Protein AF-A0A183DB73-F1 (afdb_monomer_lite)

pLDDT: mean 74.6, std 17.07, range [37.22, 94.94]

Structure (mmCIF, N/CA/C/O backbone):
data_AF-A0A183DB73-F1
#
_entry.id   AF-A0A183DB73-F1
#
loop_
_atom_site.group_PDB
_atom_site.id
_atom_site.type_symbol
_atom_site.label_atom_id
_atom_site.label_alt_id
_atom_site.label_comp_id
_atom_site.label_asym_id
_atom_site.label_entity_id
_atom_site.label_seq_id
_atom_site.pdbx_PDB_ins_code
_atom_site.Cartn_x
_atom_site.Cartn_y
_atom_site.Cartn_z
_atom_site.occupancy
_atom_site.B_iso_or_equiv
_atom_site.auth_seq_id
_atom_site.auth_comp_id
_atom_site.auth_asym_id
_atom_site.auth_atom_id
_atom_site.pdbx_PDB_model_num
ATOM 1 N N . MET A 1 1 ? 32.540 -29.671 -28.148 1.00 56.16 1 MET A N 1
ATOM 2 C CA . MET A 1 1 ? 32.192 -28.493 -27.312 1.00 56.16 1 MET A CA 1
ATOM 3 C C . MET A 1 1 ? 32.525 -27.140 -27.950 1.00 56.16 1 MET A C 1
ATOM 5 O O . MET A 1 1 ? 31.776 -26.201 -27.721 1.00 56.16 1 MET A O 1
ATOM 9 N N . ALA A 1 2 ? 33.606 -26.999 -28.732 1.00 76.62 2 ALA A N 1
ATOM 10 C CA . ALA A 1 2 ? 33.979 -25.716 -29.355 1.00 76.62 2 ALA A CA 1
ATOM 11 C C . ALA A 1 2 ? 33.079 -25.304 -30.540 1.00 76.62 2 ALA A C 1
ATOM 13 O O . ALA A 1 2 ? 32.820 -24.124 -30.748 1.00 76.62 2 ALA A O 1
ATOM 14 N N . GLU A 1 3 ? 32.562 -26.275 -31.291 1.00 83.31 3 GLU A N 1
ATOM 15 C CA . GLU A 1 3 ? 31.745 -26.038 -32.488 1.00 83.31 3 GLU A CA 1
ATOM 16 C C . GLU A 1 3 ? 30.348 -25.478 -32.166 1.00 83.31 3 GLU A C 1
ATOM 18 O O . GLU A 1 3 ? 29.864 -24.567 -32.831 1.00 83.31 3 GLU A O 1
ATOM 23 N N . PHE A 1 4 ? 29.735 -25.947 -31.074 1.00 83.19 4 PHE A N 1
ATOM 24 C CA . PHE A 1 4 ? 28.443 -25.439 -30.602 1.00 83.19 4 PHE A CA 1
ATOM 25 C C . PHE A 1 4 ? 28.524 -23.971 -30.161 1.00 83.19 4 PHE A C 1
ATOM 27 O O . PHE A 1 4 ? 27.599 -23.204 -30.410 1.00 83.19 4 PHE A O 1
ATOM 34 N N . ARG A 1 5 ? 29.656 -23.568 -29.565 1.00 82.75 5 ARG A N 1
ATOM 35 C CA . ARG A 1 5 ? 29.914 -22.172 -29.180 1.00 82.75 5 ARG A CA 1
ATOM 36 C C . ARG A 1 5 ? 30.015 -21.267 -30.406 1.00 82.75 5 ARG A C 1
ATOM 38 O O . ARG A 1 5 ? 29.311 -20.271 -30.467 1.00 82.75 5 ARG A O 1
ATOM 45 N N . LYS A 1 6 ? 30.767 -21.687 -31.431 1.00 90.00 6 LYS A N 1
ATOM 46 C CA . LYS A 1 6 ? 30.869 -20.941 -32.697 1.00 90.00 6 LYS A CA 1
ATOM 47 C C . LYS A 1 6 ? 29.508 -20.739 -33.366 1.00 90.00 6 LYS A C 1
ATOM 49 O O . LYS A 1 6 ? 29.183 -19.632 -33.776 1.00 90.00 6 LYS A O 1
ATOM 54 N N . LYS A 1 7 ? 28.679 -21.786 -33.399 1.00 86.00 7 LYS A N 1
ATOM 55 C CA . LYS A 1 7 ? 27.334 -21.719 -33.989 1.00 86.00 7 LYS A CA 1
ATOM 56 C C . LYS A 1 7 ? 26.375 -20.809 -33.203 1.00 86.00 7 LYS A C 1
ATOM 58 O O . LYS A 1 7 ? 25.460 -20.233 -33.788 1.00 86.00 7 LYS A O 1
ATOM 63 N N . LEU A 1 8 ? 26.567 -20.687 -31.887 1.00 87.31 8 LEU A N 1
ATOM 64 C CA . LEU A 1 8 ? 25.846 -19.744 -31.024 1.00 87.31 8 LEU A CA 1
ATOM 65 C C . LEU A 1 8 ? 26.263 -18.297 -31.307 1.00 87.31 8 LEU A C 1
ATOM 67 O O . LEU A 1 8 ? 25.396 -17.448 -31.509 1.00 87.31 8 LEU A O 1
ATOM 71 N N . ASP A 1 9 ? 27.569 -18.045 -31.393 1.00 87.19 9 ASP A N 1
ATOM 72 C CA . ASP A 1 9 ? 28.119 -16.711 -31.655 1.00 87.19 9 ASP A CA 1
ATOM 73 C C . ASP A 1 9 ? 27.721 -16.193 -33.049 1.00 87.19 9 ASP A C 1
ATOM 75 O O . ASP A 1 9 ? 27.382 -15.019 -33.215 1.00 87.19 9 ASP A O 1
ATOM 79 N N . GLU A 1 10 ? 27.687 -17.072 -34.056 1.00 87.00 10 GLU A N 1
ATOM 80 C CA . GLU A 1 10 ? 27.221 -16.744 -35.410 1.00 87.00 10 GLU A CA 1
ATOM 81 C C . GLU A 1 10 ? 25.739 -16.353 -35.435 1.00 87.00 10 GLU A C 1
ATOM 83 O O . GLU A 1 10 ? 25.381 -15.322 -36.005 1.00 87.00 10 GLU A O 1
ATOM 88 N N . ARG A 1 11 ? 24.871 -17.123 -34.764 1.00 83.12 11 ARG A N 1
ATOM 89 C CA . ARG A 1 11 ? 23.431 -16.817 -34.691 1.00 83.12 11 ARG A CA 1
ATOM 90 C C . ARG A 1 11 ? 23.141 -15.538 -33.915 1.00 83.12 11 ARG A C 1
ATOM 92 O O . ARG A 1 11 ? 22.211 -14.814 -34.262 1.00 83.12 11 ARG A O 1
ATOM 99 N N . MET A 1 12 ? 23.931 -15.250 -32.883 1.00 81.06 12 MET A N 1
ATOM 100 C CA . MET A 1 12 ? 23.788 -14.019 -32.112 1.00 81.06 12 MET A CA 1
ATOM 101 C C . MET A 1 12 ? 24.166 -12.791 -32.953 1.00 81.06 12 MET A C 1
ATOM 103 O O . MET A 1 12 ? 23.446 -11.793 -32.949 1.00 81.06 12 MET A O 1
ATOM 107 N N . ASN A 1 13 ? 25.248 -12.885 -33.730 1.00 81.88 13 ASN A N 1
ATOM 108 C CA . ASN A 1 13 ? 25.683 -11.811 -34.623 1.00 81.88 13 ASN A CA 1
ATOM 109 C C . ASN A 1 13 ? 24.719 -11.572 -35.797 1.00 81.88 13 ASN A C 1
ATOM 111 O O . ASN A 1 13 ? 24.538 -10.427 -36.208 1.00 81.88 13 ASN A O 1
ATOM 115 N N . ASP A 1 14 ? 24.076 -12.614 -36.321 1.00 80.06 14 ASP A N 1
ATOM 116 C CA . ASP A 1 14 ? 23.076 -12.488 -37.391 1.00 80.06 14 ASP A CA 1
ATOM 117 C C . ASP A 1 14 ? 21.769 -11.826 -36.898 1.00 80.06 14 ASP A C 1
ATOM 119 O O . ASP A 1 14 ? 21.203 -10.938 -37.546 1.00 80.06 14 ASP A O 1
ATOM 123 N N . ALA A 1 15 ? 21.343 -12.153 -35.672 1.00 70.81 15 ALA A N 1
ATOM 124 C CA . ALA A 1 15 ? 20.208 -11.501 -35.015 1.00 70.81 15 ALA A CA 1
ATOM 125 C C . ALA A 1 15 ? 20.464 -10.005 -34.735 1.00 70.81 15 ALA A C 1
ATOM 127 O O . ALA A 1 15 ? 19.571 -9.177 -34.922 1.00 70.81 15 ALA A O 1
ATOM 128 N N . LEU A 1 16 ? 21.694 -9.644 -34.347 1.00 70.06 16 LEU A N 1
ATOM 129 C CA . LEU A 1 16 ? 22.127 -8.250 -34.158 1.00 70.06 16 LEU A CA 1
ATOM 130 C C . LEU A 1 16 ? 22.163 -7.454 -35.472 1.00 70.06 16 LEU A C 1
ATOM 132 O O . LEU A 1 16 ? 21.843 -6.269 -35.492 1.00 70.06 16 LEU A O 1
ATOM 136 N N . ARG A 1 17 ? 22.520 -8.091 -36.590 1.00 65.88 17 ARG A N 1
ATOM 137 C CA . ARG A 1 17 ? 22.474 -7.452 -37.917 1.00 65.88 17 ARG A CA 1
ATOM 138 C C . ARG A 1 17 ? 21.042 -7.211 -38.385 1.00 65.88 17 ARG A C 1
ATOM 140 O O . ARG A 1 17 ? 20.742 -6.166 -38.959 1.00 65.88 17 ARG A O 1
ATOM 147 N N . THR A 1 18 ? 20.148 -8.148 -38.089 1.00 62.44 18 THR A N 1
ATOM 148 C CA . THR A 1 18 ? 18.720 -8.024 -38.408 1.00 62.44 18 THR A CA 1
ATOM 149 C C . THR A 1 18 ? 18.047 -6.921 -37.580 1.00 62.44 18 THR A C 1
ATOM 151 O O . THR A 1 18 ? 17.175 -6.222 -38.093 1.00 62.44 18 THR A O 1
ATOM 154 N N . SER A 1 19 ? 18.488 -6.685 -36.336 1.00 57.28 19 SER A N 1
ATOM 155 C CA . SER A 1 19 ? 17.975 -5.581 -35.510 1.00 57.28 19 SER A CA 1
ATOM 156 C C . SER A 1 19 ? 18.462 -4.196 -35.955 1.00 57.28 19 SER A C 1
ATOM 158 O O . SER A 1 19 ? 17.765 -3.216 -35.710 1.00 57.28 19 SER A O 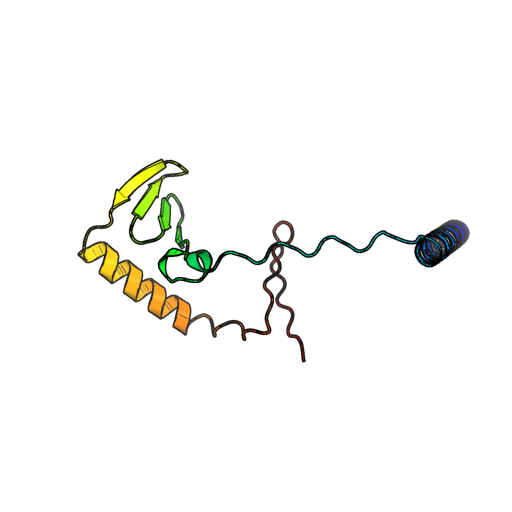1
ATOM 160 N N . GLN A 1 20 ? 19.605 -4.102 -36.648 1.00 60.41 20 GLN A N 1
ATOM 161 C CA . GLN A 1 20 ? 20.121 -2.839 -37.200 1.00 60.41 20 GLN A CA 1
ATOM 162 C C . GLN A 1 20 ? 19.426 -2.406 -38.501 1.00 60.41 20 GLN A C 1
ATOM 164 O O . GLN A 1 20 ? 19.346 -1.210 -38.767 1.00 60.41 20 GLN A O 1
ATOM 169 N N . ASN A 1 21 ? 18.886 -3.349 -39.283 1.00 63.78 21 ASN A N 1
ATOM 170 C CA . ASN A 1 21 ? 18.153 -3.062 -40.526 1.00 63.78 21 ASN A CA 1
ATOM 171 C C . ASN A 1 21 ? 16.622 -3.079 -40.362 1.00 63.78 21 ASN A C 1
ATOM 173 O O . ASN A 1 21 ? 15.893 -2.760 -41.301 1.00 63.78 21 ASN A O 1
ATOM 177 N N . GLY A 1 22 ? 16.116 -3.450 -39.185 1.00 63.19 22 GLY A N 1
ATOM 178 C CA . GLY A 1 22 ? 14.699 -3.378 -38.861 1.00 63.19 22 GLY A CA 1
ATOM 179 C C . GLY A 1 22 ? 14.324 -1.971 -38.413 1.00 63.19 22 GLY A C 1
ATOM 180 O O . GLY A 1 22 ? 14.664 -1.560 -37.307 1.00 63.19 22 GLY A O 1
ATOM 181 N N . THR A 1 23 ? 13.582 -1.235 -39.240 1.00 63.41 23 THR A N 1
ATOM 182 C CA . THR A 1 23 ? 12.912 0.002 -38.822 1.00 63.41 23 THR A CA 1
ATOM 183 C C . THR A 1 23 ? 11.775 -0.376 -37.872 1.00 63.41 23 THR A C 1
ATOM 185 O O . THR A 1 23 ? 10.616 -0.480 -38.269 1.00 63.41 23 THR A O 1
ATOM 188 N N . LEU A 1 24 ? 12.103 -0.673 -36.612 1.00 64.44 24 LEU A N 1
ATOM 189 C CA . LEU A 1 24 ? 11.088 -0.820 -35.577 1.00 64.44 24 LEU A CA 1
ATOM 190 C C . LEU A 1 24 ? 10.310 0.504 -35.539 1.00 64.44 24 LEU A C 1
ATOM 192 O O . LEU A 1 24 ? 10.940 1.558 -35.395 1.00 64.44 24 LEU A O 1
ATOM 196 N N . PRO A 1 25 ? 8.977 0.488 -35.725 1.00 71.25 25 PRO A N 1
ATOM 197 C CA . PRO A 1 25 ? 8.198 1.711 -35.658 1.00 71.25 25 PRO A CA 1
ATOM 198 C C . PRO A 1 25 ? 8.438 2.370 -34.295 1.00 71.25 25 PRO A C 1
ATOM 200 O O . PRO A 1 25 ? 8.619 1.657 -33.298 1.00 71.25 25 PRO A O 1
ATOM 203 N N . PRO A 1 26 ? 8.474 3.713 -34.231 1.00 70.81 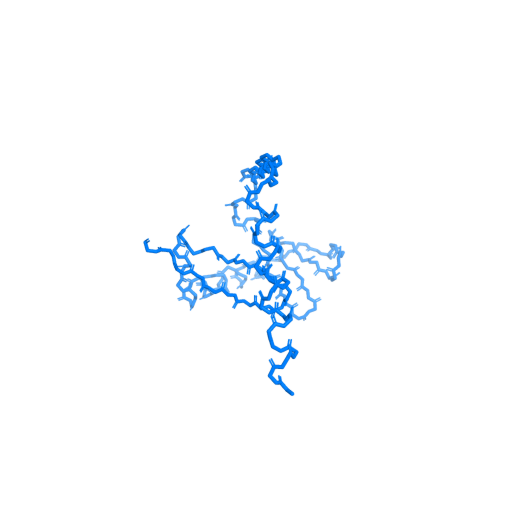26 PRO A N 1
ATOM 204 C CA . PRO A 1 26 ? 8.683 4.407 -32.973 1.00 70.81 26 PRO A CA 1
ATOM 205 C C . PRO A 1 26 ? 7.648 3.911 -31.965 1.00 70.81 26 PRO A C 1
ATOM 207 O O . PRO A 1 26 ? 6.445 3.911 -32.236 1.00 70.81 26 PRO A O 1
ATOM 210 N N . PHE A 1 27 ? 8.135 3.436 -30.818 1.00 74.69 27 PHE A N 1
ATOM 211 C CA . PHE A 1 27 ? 7.272 2.963 -29.745 1.00 74.69 27 PHE A CA 1
ATOM 212 C C . PHE A 1 27 ? 6.287 4.081 -29.381 1.00 74.69 27 PHE A C 1
ATOM 214 O O . PHE A 1 27 ? 6.728 5.221 -29.192 1.00 74.69 27 PHE A O 1
ATOM 221 N N . PRO A 1 28 ? 4.976 3.790 -29.269 1.00 79.81 28 PRO A N 1
ATOM 222 C CA . PRO A 1 28 ? 4.021 4.797 -28.841 1.00 79.81 28 PRO A CA 1
ATOM 223 C C . PRO A 1 28 ? 4.463 5.348 -27.486 1.00 79.81 28 PRO A C 1
ATOM 225 O O . PRO A 1 28 ? 4.863 4.593 -26.589 1.00 79.81 28 PRO A O 1
ATOM 228 N N . SER A 1 29 ? 4.423 6.673 -27.345 1.00 78.38 29 SER A N 1
ATOM 229 C CA . SER A 1 29 ? 4.714 7.315 -26.071 1.00 78.38 29 SER A CA 1
ATOM 230 C C . SER A 1 29 ? 3.758 6.756 -25.023 1.00 78.38 29 SER A C 1
ATOM 232 O O . SER A 1 29 ? 2.543 6.696 -25.225 1.00 78.38 29 SER A O 1
ATOM 234 N N . ARG A 1 30 ? 4.316 6.284 -23.902 1.00 77.06 30 ARG A N 1
ATOM 235 C CA . ARG A 1 30 ? 3.478 5.785 -22.813 1.00 77.06 30 ARG A CA 1
ATOM 236 C C . ARG A 1 30 ? 2.572 6.921 -22.348 1.00 77.06 30 ARG A C 1
ATOM 238 O O . ARG A 1 30 ? 3.064 8.043 -22.193 1.00 77.06 30 ARG A O 1
ATOM 245 N N . PRO A 1 31 ? 1.286 6.644 -22.093 1.00 79.88 31 PRO A N 1
ATOM 246 C CA . PRO A 1 31 ? 0.415 7.643 -21.507 1.00 79.88 31 PRO A CA 1
ATOM 247 C C . PRO A 1 31 ? 1.016 8.101 -20.179 1.00 79.88 31 PRO A C 1
ATOM 249 O O . PRO A 1 31 ? 1.492 7.291 -19.377 1.00 79.88 31 PRO A O 1
ATOM 252 N N . MET A 1 32 ? 1.021 9.413 -19.963 1.00 80.75 32 MET A N 1
ATOM 253 C CA . MET A 1 32 ? 1.435 9.964 -18.684 1.00 80.75 32 MET A CA 1
ATOM 254 C C . MET A 1 32 ? 0.389 9.577 -17.641 1.00 80.75 32 MET A C 1
ATOM 256 O O . MET A 1 32 ? -0.812 9.709 -17.885 1.00 80.75 32 MET A O 1
ATOM 260 N N . MET A 1 33 ? 0.842 9.086 -16.488 1.00 78.38 33 MET A N 1
ATOM 261 C CA . MET A 1 33 ? -0.062 8.770 -15.389 1.00 78.38 33 MET A CA 1
ATOM 262 C C . MET A 1 33 ? -0.858 10.035 -15.020 1.00 78.38 33 MET A C 1
ATOM 264 O O . MET A 1 33 ? -0.292 11.135 -15.012 1.00 78.38 33 MET A O 1
ATOM 268 N N . PRO A 1 34 ? -2.169 9.929 -14.766 1.00 82.38 34 PRO A N 1
ATOM 269 C CA . PRO A 1 34 ? -2.971 11.101 -14.473 1.00 82.38 34 PRO A CA 1
ATOM 270 C C . PRO A 1 34 ? -2.602 11.698 -13.112 1.00 82.38 34 PRO A C 1
ATOM 272 O O . PRO A 1 34 ? -2.181 11.000 -12.191 1.00 82.38 34 PRO A O 1
ATOM 275 N N . LYS A 1 35 ? -2.804 13.013 -12.973 1.00 81.75 35 LYS A N 1
ATOM 276 C CA . LYS A 1 35 ? -2.398 13.782 -11.783 1.00 81.75 35 LYS A CA 1
ATOM 277 C C . LYS A 1 35 ? -3.004 13.259 -10.472 1.00 81.75 35 LYS A C 1
ATOM 279 O O . LYS A 1 35 ? -2.371 13.378 -9.431 1.00 81.75 35 LYS A O 1
ATOM 284 N N . PHE A 1 36 ? -4.191 12.652 -10.520 1.00 79.38 36 PHE A N 1
ATOM 285 C CA . PHE A 1 36 ? -4.860 12.110 -9.332 1.00 79.38 36 PHE A CA 1
ATOM 286 C C . PHE A 1 36 ? -4.161 10.876 -8.736 1.00 79.38 36 PHE A C 1
ATOM 288 O O . PHE A 1 36 ? -4.412 10.534 -7.587 1.00 79.38 36 PHE A O 1
ATOM 295 N N . CYS A 1 37 ? -3.258 10.226 -9.474 1.00 76.25 37 CYS A N 1
ATOM 296 C CA . CYS A 1 37 ? -2.482 9.088 -8.976 1.00 76.25 37 CYS A CA 1
ATOM 297 C C . CYS A 1 37 ? -1.207 9.495 -8.211 1.00 76.25 37 CYS A C 1
ATOM 299 O O . CYS A 1 37 ? -0.439 8.619 -7.829 1.00 76.25 37 CYS A O 1
ATOM 301 N N . PHE A 1 38 ? -0.950 10.792 -7.998 1.00 73.00 38 PHE A N 1
ATOM 302 C CA . PHE A 1 38 ? 0.280 11.294 -7.358 1.00 73.00 38 PHE A CA 1
ATOM 303 C C . PHE A 1 38 ? 0.078 11.825 -5.926 1.00 73.00 38 PHE A C 1
ATOM 305 O O . PHE A 1 38 ? 0.910 12.571 -5.416 1.00 73.00 38 PHE A O 1
ATOM 312 N N . GLY A 1 39 ? -1.027 11.470 -5.269 1.00 72.00 39 GLY A N 1
ATOM 313 C CA . GLY A 1 39 ? -1.347 11.922 -3.912 1.00 72.00 39 GLY A CA 1
ATOM 314 C C . GLY A 1 39 ? -1.023 10.903 -2.821 1.00 72.00 39 GLY A C 1
ATOM 315 O O . GLY A 1 39 ? -0.758 9.733 -3.092 1.00 72.00 39 GLY A O 1
ATOM 316 N N . LYS A 1 40 ? -1.151 11.334 -1.560 1.00 69.81 40 LYS A N 1
ATOM 317 C CA . LYS A 1 40 ? -1.187 10.421 -0.401 1.00 69.81 40 LYS A CA 1
ATOM 318 C C . LYS A 1 40 ? -2.317 9.391 -0.532 1.00 69.81 40 LYS A C 1
ATOM 320 O O . LYS A 1 40 ? -2.160 8.248 -0.126 1.00 69.81 40 LYS A O 1
ATOM 325 N N . ASP A 1 41 ? -3.396 9.774 -1.207 1.00 70.00 41 ASP A N 1
ATOM 326 C CA . ASP A 1 41 ? -4.561 8.926 -1.474 1.00 70.00 41 ASP A CA 1
ATOM 327 C C . ASP A 1 41 ? -4.261 7.781 -2.457 1.00 70.00 41 ASP A C 1
ATOM 329 O O . ASP A 1 41 ? -5.010 6.807 -2.526 1.00 70.00 41 ASP A O 1
ATOM 333 N N . ALA A 1 42 ? -3.163 7.883 -3.215 1.00 75.81 42 ALA A N 1
ATOM 334 C CA . ALA A 1 42 ? -2.704 6.843 -4.132 1.00 75.81 42 ALA A CA 1
ATOM 335 C C . ALA A 1 42 ? -1.792 5.809 -3.450 1.00 75.81 42 ALA A C 1
ATOM 337 O O . ALA A 1 42 ? -1.451 4.796 -4.064 1.00 75.81 42 ALA A O 1
ATOM 338 N N . VAL A 1 43 ? -1.404 6.036 -2.190 1.00 82.88 43 VAL A N 1
ATOM 339 C CA . VAL A 1 43 ? -0.582 5.093 -1.430 1.00 82.88 43 VAL A CA 1
ATOM 340 C C . VAL A 1 43 ? -1.440 3.902 -1.014 1.00 82.88 43 VAL A C 1
ATOM 342 O O . VAL A 1 43 ? -2.477 4.046 -0.365 1.00 82.88 43 VAL A O 1
ATOM 345 N N . LEU A 1 44 ? -0.993 2.714 -1.413 1.00 87.06 44 LEU A N 1
ATOM 346 C CA . LEU A 1 44 ? -1.591 1.441 -1.040 1.00 87.06 44 LEU A CA 1
ATOM 347 C C . LEU A 1 44 ? -0.694 0.763 -0.007 1.00 87.06 44 LEU A C 1
ATOM 349 O O . LEU A 1 44 ? 0.424 0.355 -0.322 1.00 87.06 44 LEU A O 1
ATOM 353 N N . TYR A 1 45 ? -1.205 0.604 1.207 1.00 87.88 45 TYR A N 1
ATOM 354 C CA . TYR A 1 45 ? -0.563 -0.203 2.234 1.00 87.88 45 TYR A CA 1
ATOM 355 C C . TYR A 1 45 ? -1.073 -1.635 2.129 1.00 87.88 45 TYR A C 1
ATOM 357 O O . TYR A 1 45 ? -2.275 -1.888 2.233 1.00 87.88 45 TYR A O 1
ATOM 365 N N . VAL A 1 46 ? -0.162 -2.575 1.893 1.00 89.62 46 VAL A N 1
ATOM 366 C CA . VAL A 1 46 ? -0.479 -4.000 1.785 1.00 89.62 46 VAL A CA 1
ATOM 367 C C . VAL A 1 46 ? 0.009 -4.696 3.044 1.00 89.62 46 VAL A C 1
ATOM 369 O O . VAL A 1 46 ? 1.211 -4.793 3.277 1.00 89.62 46 VAL A O 1
ATOM 372 N N . PHE A 1 47 ? -0.931 -5.187 3.844 1.00 87.88 47 PHE A N 1
ATOM 373 C CA . PHE A 1 47 ? -0.658 -5.964 5.045 1.00 87.88 47 PHE A CA 1
ATOM 374 C C . PHE A 1 47 ? -1.021 -7.436 4.818 1.00 87.88 47 PHE A C 1
ATOM 376 O O . PHE A 1 47 ? -1.708 -7.799 3.858 1.00 87.88 47 PHE A O 1
ATOM 383 N N . ALA A 1 48 ? -0.563 -8.312 5.713 1.00 86.06 48 ALA A N 1
ATOM 384 C CA . ALA A 1 48 ? -0.909 -9.728 5.674 1.00 86.06 48 ALA A CA 1
ATOM 385 C C . ALA A 1 48 ? -2.399 -9.925 6.023 1.00 86.06 48 ALA A C 1
ATOM 387 O O . ALA A 1 48 ? -2.759 -10.080 7.185 1.00 86.06 48 ALA A O 1
ATOM 388 N N . GLY A 1 49 ? -3.267 -9.896 5.007 1.00 86.19 49 GLY A N 1
ATOM 389 C CA . GLY A 1 49 ? -4.708 -10.167 5.127 1.00 86.19 49 GLY A CA 1
ATOM 390 C C . GLY A 1 49 ? -5.629 -8.984 4.816 1.00 86.19 49 GLY A C 1
ATOM 391 O O . GLY A 1 49 ? -6.823 -9.189 4.595 1.00 86.19 49 GLY A O 1
ATOM 392 N N . CYS A 1 50 ? -5.099 -7.766 4.725 1.00 89.50 50 CYS A N 1
ATOM 393 C CA . CYS A 1 50 ? -5.873 -6.586 4.352 1.00 89.50 50 CYS A CA 1
ATOM 394 C C . CYS A 1 50 ? -5.032 -5.585 3.560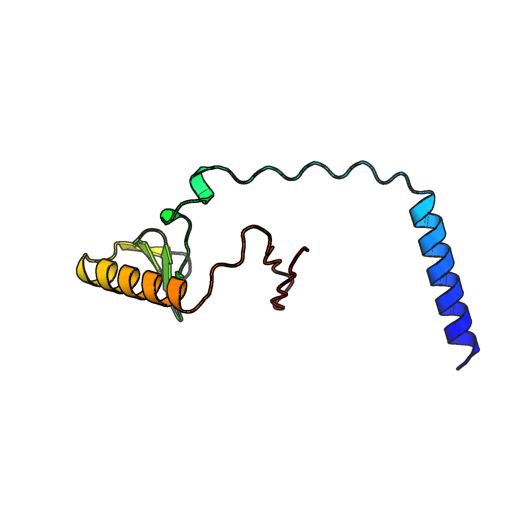 1.00 89.50 50 CYS A C 1
ATOM 396 O O . CYS A 1 50 ? -3.802 -5.571 3.622 1.00 89.50 50 CYS A O 1
ATOM 398 N N . THR A 1 51 ? -5.711 -4.733 2.805 1.00 92.75 51 THR A N 1
ATOM 399 C CA . THR A 1 51 ? -5.097 -3.598 2.126 1.00 92.75 51 THR A CA 1
ATOM 400 C C . THR A 1 51 ? -5.787 -2.319 2.563 1.00 92.75 51 THR A C 1
ATOM 402 O O . THR A 1 51 ? -7.000 -2.288 2.773 1.00 92.75 51 THR A O 1
ATOM 405 N N . VAL A 1 52 ? -5.007 -1.260 2.747 1.00 92.56 52 VAL A N 1
ATOM 406 C CA . VAL A 1 52 ? -5.516 0.050 3.147 1.00 92.56 52 VAL A CA 1
ATOM 407 C C . VAL A 1 52 ? -5.115 1.069 2.097 1.00 92.56 52 VAL A C 1
ATOM 409 O O . VAL A 1 52 ? -3.936 1.224 1.787 1.00 92.56 52 VAL A O 1
ATOM 412 N N . GLN A 1 53 ? -6.104 1.766 1.546 1.00 89.38 53 GLN A N 1
ATOM 413 C CA . GLN A 1 53 ? -5.899 2.855 0.595 1.00 89.38 53 GLN A CA 1
ATOM 414 C C . GLN A 1 53 ? -6.826 4.004 0.962 1.00 89.38 53 GLN A C 1
ATOM 416 O O . GLN A 1 53 ? -8.031 3.795 1.098 1.00 89.38 53 GLN A O 1
ATOM 421 N N . ASN A 1 54 ? -6.269 5.207 1.116 1.00 88.69 54 ASN A N 1
ATOM 422 C CA . ASN A 1 54 ? -7.026 6.415 1.453 1.00 88.69 54 ASN A CA 1
ATOM 423 C C . ASN A 1 54 ? -7.966 6.228 2.669 1.00 88.69 54 ASN A C 1
ATOM 425 O O . ASN A 1 54 ? -9.165 6.491 2.596 1.00 88.69 54 ASN A O 1
ATOM 429 N N . TYR A 1 55 ? -7.441 5.665 3.763 1.00 90.69 55 TYR A N 1
ATOM 430 C CA . TYR A 1 55 ? -8.202 5.338 4.980 1.00 90.69 55 TYR A CA 1
ATOM 431 C C . TYR A 1 55 ? -9.415 4.410 4.767 1.00 90.69 55 TYR A C 1
ATOM 433 O O . TYR A 1 55 ? -10.313 4.340 5.609 1.00 90.69 55 TYR A O 1
ATOM 441 N N . LYS A 1 56 ? -9.431 3.649 3.669 1.00 92.06 56 LYS A N 1
ATOM 442 C CA . LYS A 1 56 ? -10.408 2.591 3.405 1.00 92.06 56 LYS A CA 1
ATOM 443 C C . LYS A 1 56 ? -9.746 1.234 3.546 1.00 92.06 56 LYS A C 1
ATOM 445 O O . LYS A 1 56 ? -8.706 0.988 2.937 1.00 92.06 56 LYS A O 1
ATOM 450 N N . LEU A 1 57 ? -10.365 0.367 4.341 1.00 93.06 57 LEU A N 1
ATOM 451 C CA . LEU A 1 57 ? -9.934 -1.004 4.556 1.00 93.06 57 LEU A CA 1
ATOM 452 C C . LEU A 1 57 ? -10.590 -1.912 3.518 1.00 93.06 57 LEU A C 1
ATOM 454 O O . LEU A 1 57 ? -11.818 -1.957 3.380 1.00 93.06 57 LEU A O 1
ATOM 458 N N . TYR A 1 58 ? -9.763 -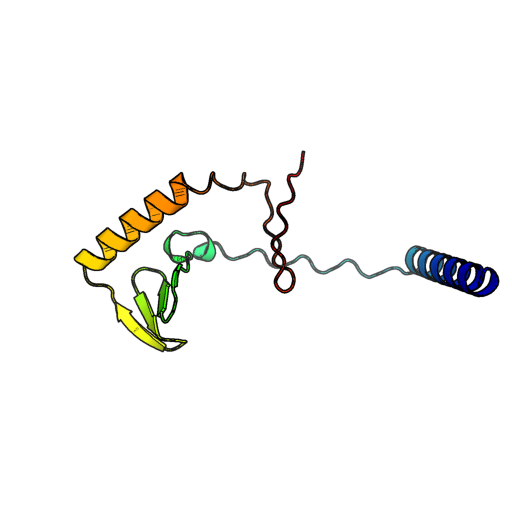2.694 2.845 1.00 93.12 58 TYR A N 1
ATOM 459 C CA . TYR A 1 58 ? -10.178 -3.724 1.912 1.00 93.12 58 TYR A CA 1
ATOM 460 C C . TYR A 1 58 ? -9.683 -5.081 2.413 1.00 93.12 58 TYR A C 1
ATOM 462 O O . TYR A 1 58 ? -8.539 -5.234 2.844 1.00 93.12 58 TYR A O 1
ATOM 470 N N . ILE A 1 59 ? -10.556 -6.083 2.357 1.00 93.25 59 ILE A N 1
ATOM 471 C CA . ILE A 1 59 ? -10.213 -7.472 2.670 1.00 93.25 59 ILE A CA 1
ATOM 472 C C . ILE A 1 59 ? -10.235 -8.235 1.347 1.00 93.25 59 ILE A C 1
ATOM 474 O O . ILE A 1 59 ? -11.275 -8.365 0.690 1.00 93.25 59 ILE A O 1
ATOM 478 N N . GLY A 1 60 ? -9.057 -8.679 0.908 1.00 87.69 60 GLY A N 1
ATOM 479 C CA . GLY A 1 60 ? -8.856 -9.166 -0.454 1.00 87.69 60 GLY A CA 1
ATOM 480 C C . GLY A 1 60 ? -9.086 -8.051 -1.478 1.00 87.69 60 GLY A C 1
ATOM 481 O O . GLY A 1 60 ? -8.307 -7.108 -1.556 1.00 87.69 60 GLY A O 1
ATOM 482 N N . GLN A 1 61 ? -10.159 -8.165 -2.264 1.00 85.12 61 GLN A N 1
ATOM 483 C CA . GLN A 1 61 ? -10.547 -7.180 -3.289 1.00 85.12 61 GLN A CA 1
ATOM 484 C C . GLN A 1 61 ? -11.859 -6.455 -2.956 1.00 85.12 61 GLN A C 1
ATOM 486 O O . GLN A 1 61 ? -12.387 -5.709 -3.779 1.00 85.12 61 GLN A O 1
ATOM 491 N N . LYS A 1 62 ? -12.431 -6.699 -1.771 1.00 92.19 62 LYS A N 1
ATOM 492 C CA . LYS A 1 62 ? -13.716 -6.125 -1.367 1.00 92.19 62 LYS A CA 1
ATOM 493 C C . LYS A 1 62 ? -13.504 -5.022 -0.346 1.00 92.19 62 LYS A C 1
ATOM 495 O O . LYS A 1 62 ? -12.761 -5.201 0.617 1.00 92.19 62 LYS A O 1
ATOM 500 N N . PHE A 1 63 ? -14.197 -3.906 -0.550 1.00 93.69 63 PHE A N 1
ATOM 501 C CA . PHE A 1 63 ? -14.306 -2.858 0.456 1.00 93.69 63 PHE A CA 1
ATOM 502 C C . PHE A 1 63 ? -15.001 -3.427 1.693 1.00 93.69 63 PHE A C 1
ATOM 504 O O . PHE A 1 63 ? -16.102 -3.969 1.589 1.00 93.69 63 PHE A O 1
ATOM 511 N N . ALA A 1 64 ? -14.332 -3.336 2.839 1.00 93.38 64 ALA A N 1
ATOM 512 C CA . ALA A 1 64 ? -14.864 -3.813 4.106 1.00 93.38 64 ALA A CA 1
ATOM 513 C C . ALA A 1 64 ? -15.507 -2.660 4.880 1.00 93.38 64 ALA A C 1
ATOM 515 O O . ALA A 1 64 ? -16.686 -2.729 5.220 1.00 93.38 64 ALA A O 1
ATOM 516 N N . ARG A 1 65 ? -14.732 -1.604 5.151 1.00 94.25 65 ARG A N 1
ATOM 517 C CA . ARG A 1 65 ? -15.167 -0.417 5.901 1.00 94.25 65 ARG A CA 1
ATOM 518 C C . ARG A 1 65 ? -14.159 0.722 5.768 1.00 94.25 65 ARG A C 1
ATOM 520 O O . ARG A 1 65 ? -13.036 0.520 5.310 1.00 94.25 65 ARG A O 1
ATOM 527 N N . GLU A 1 66 ? -14.544 1.912 6.209 1.00 93.56 66 GLU A N 1
ATOM 528 C CA . GLU A 1 66 ? -13.588 2.996 6.458 1.00 93.56 66 GLU A CA 1
ATOM 529 C C . GLU A 1 66 ? -12.894 2.799 7.815 1.00 93.56 66 GLU A C 1
ATOM 531 O O . GLU A 1 66 ? -13.441 2.157 8.718 1.00 93.56 66 GLU A O 1
ATOM 536 N N . LEU A 1 67 ? -11.668 3.311 7.938 1.00 91.38 67 LEU A N 1
ATOM 537 C CA . LEU A 1 67 ? -10.914 3.275 9.189 1.00 91.38 67 LEU A CA 1
ATOM 538 C C . LEU A 1 67 ? -11.534 4.235 10.208 1.00 91.38 67 LEU A C 1
ATOM 540 O O . LEU A 1 67 ? -11.929 5.359 9.860 1.00 91.38 67 LEU A O 1
ATOM 544 N N . ASN A 1 68 ? -11.551 3.796 11.463 1.00 94.94 68 ASN A N 1
ATOM 545 C CA . ASN A 1 68 ? -11.902 4.614 12.619 1.00 94.94 68 ASN A CA 1
ATOM 546 C C . ASN A 1 68 ? -10.826 5.686 12.859 1.00 94.94 68 ASN A C 1
ATOM 548 O O . ASN A 1 68 ? -9.688 5.490 12.440 1.00 94.94 68 ASN A O 1
ATOM 552 N N . PRO A 1 69 ? -11.141 6.809 13.529 1.00 93.50 69 PRO A N 1
ATOM 553 C CA . PRO A 1 69 ? -10.173 7.889 13.745 1.00 93.50 69 PRO A CA 1
ATOM 554 C C . PRO A 1 69 ? -8.885 7.411 14.435 1.00 93.50 69 PRO A C 1
ATOM 556 O O . PRO A 1 69 ? -7.800 7.758 13.989 1.00 93.50 69 PRO A O 1
ATOM 559 N N . GLU A 1 70 ? -9.005 6.535 15.431 1.00 93.69 70 GLU A N 1
ATOM 560 C CA . GLU A 1 70 ? -7.870 5.919 16.134 1.00 93.69 70 GLU A CA 1
ATOM 561 C C . GLU A 1 70 ? -6.960 5.124 15.175 1.00 93.69 70 GLU A C 1
ATOM 563 O O . GLU A 1 70 ? -5.746 5.300 15.160 1.00 93.69 70 GLU A O 1
ATOM 568 N N . GLU A 1 71 ? -7.552 4.308 14.296 1.00 90.19 71 GLU A N 1
ATOM 569 C CA . GLU A 1 71 ? -6.816 3.512 13.302 1.00 90.19 71 GLU A CA 1
ATOM 570 C C . GLU A 1 71 ? -6.170 4.393 12.218 1.00 90.19 71 GLU A C 1
ATOM 572 O O . GLU A 1 71 ? -5.142 4.029 11.643 1.00 90.19 71 GLU A O 1
ATOM 577 N N . ARG A 1 72 ? -6.767 5.553 11.905 1.00 91.94 72 ARG A N 1
ATOM 578 C CA . ARG A 1 72 ? -6.175 6.526 10.972 1.00 91.94 72 ARG A CA 1
ATOM 579 C C . ARG A 1 72 ? -4.907 7.133 11.559 1.00 91.94 72 ARG A C 1
ATOM 581 O O . ARG A 1 72 ? -3.916 7.234 10.839 1.00 91.94 72 ARG A O 1
ATOM 588 N N . ASP A 1 73 ? -4.926 7.472 12.846 1.00 93.62 73 ASP A N 1
ATOM 589 C CA . ASP A 1 73 ? -3.753 8.002 13.544 1.00 93.62 73 ASP A CA 1
ATOM 590 C C . ASP A 1 73 ? -2.621 6.964 13.594 1.00 93.62 73 ASP A C 1
ATOM 592 O O . ASP A 1 73 ? -1.464 7.291 13.317 1.00 93.62 73 ASP A O 1
ATOM 596 N N . GLU A 1 74 ? -2.944 5.693 13.856 1.00 91.12 74 GLU A N 1
ATOM 597 C CA . GLU A 1 74 ? -1.977 4.590 13.782 1.00 91.12 74 GLU A CA 1
ATOM 598 C C . GLU A 1 74 ? -1.368 4.444 12.379 1.00 91.12 74 GLU A C 1
ATOM 600 O O . GLU A 1 74 ? -0.145 4.314 12.237 1.00 91.12 74 GLU A O 1
ATOM 605 N N . LEU A 1 75 ? -2.196 4.519 11.330 1.00 88.50 75 LEU A N 1
ATOM 606 C CA . LEU A 1 75 ? -1.734 4.450 9.943 1.00 88.50 75 LEU A CA 1
ATOM 607 C C . LEU A 1 75 ? -0.818 5.633 9.591 1.00 88.50 75 LEU A C 1
ATOM 609 O O . LEU A 1 75 ? 0.194 5.446 8.915 1.00 88.50 75 LEU A O 1
ATOM 613 N N . ASP A 1 76 ? -1.126 6.835 10.075 1.00 89.88 76 ASP A N 1
ATOM 614 C CA . ASP A 1 76 ? -0.308 8.029 9.856 1.00 89.88 76 ASP A CA 1
ATOM 615 C C . ASP A 1 76 ? 1.047 7.942 10.574 1.00 89.88 76 ASP A C 1
ATOM 617 O O . ASP A 1 76 ? 2.072 8.375 10.034 1.00 89.88 76 ASP A O 1
ATOM 621 N N . ILE A 1 77 ? 1.085 7.366 11.780 1.00 90.38 77 ILE A N 1
ATOM 622 C CA . ILE A 1 77 ? 2.336 7.092 12.500 1.00 90.38 77 ILE A CA 1
ATOM 623 C C . ILE A 1 77 ? 3.171 6.077 11.718 1.00 90.38 77 ILE A C 1
ATOM 625 O O . ILE A 1 77 ? 4.356 6.321 11.475 1.00 90.38 77 ILE A O 1
ATOM 629 N N . PHE A 1 78 ? 2.554 4.986 11.262 1.00 87.69 78 PHE A N 1
ATOM 630 C CA . PHE A 1 78 ? 3.219 3.984 10.434 1.00 87.69 78 PHE A CA 1
ATOM 631 C C . PHE A 1 78 ? 3.766 4.595 9.135 1.00 87.69 78 PHE A C 1
ATOM 633 O O . PHE A 1 78 ? 4.920 4.363 8.776 1.00 87.69 78 PHE A O 1
ATOM 640 N N . ALA A 1 79 ? 2.987 5.443 8.460 1.00 85.31 79 ALA A N 1
ATOM 641 C CA . ALA A 1 79 ? 3.401 6.139 7.246 1.00 85.31 79 ALA A CA 1
ATOM 642 C C . ALA A 1 79 ? 4.629 7.034 7.477 1.00 85.31 79 ALA A C 1
ATOM 644 O O . ALA A 1 79 ? 5.559 7.027 6.668 1.00 85.31 79 ALA A O 1
ATOM 645 N N . LYS A 1 80 ? 4.662 7.772 8.594 1.00 86.88 80 LYS A N 1
ATOM 646 C CA . LYS A 1 80 ? 5.815 8.598 8.991 1.00 86.88 80 LYS A CA 1
ATOM 647 C C . LYS A 1 80 ? 7.043 7.743 9.286 1.00 86.88 80 LYS A C 1
ATOM 649 O O . LYS A 1 80 ? 8.134 8.077 8.830 1.00 86.88 80 LYS A O 1
ATOM 654 N N . GLN A 1 81 ? 6.869 6.637 10.007 1.00 85.81 81 GLN A N 1
ATOM 655 C CA . GLN A 1 81 ? 7.956 5.709 10.312 1.00 85.81 81 GLN A CA 1
ATOM 656 C C . GLN A 1 81 ? 8.528 5.089 9.036 1.00 85.81 81 GLN A C 1
ATOM 658 O O . GLN A 1 81 ? 9.737 5.145 8.837 1.00 85.81 81 GLN A O 1
ATOM 663 N N . MET A 1 82 ? 7.679 4.605 8.128 1.00 80.75 82 MET A N 1
ATOM 664 C CA . MET A 1 82 ? 8.095 4.073 6.828 1.00 80.75 82 MET A CA 1
ATOM 665 C C . MET A 1 82 ?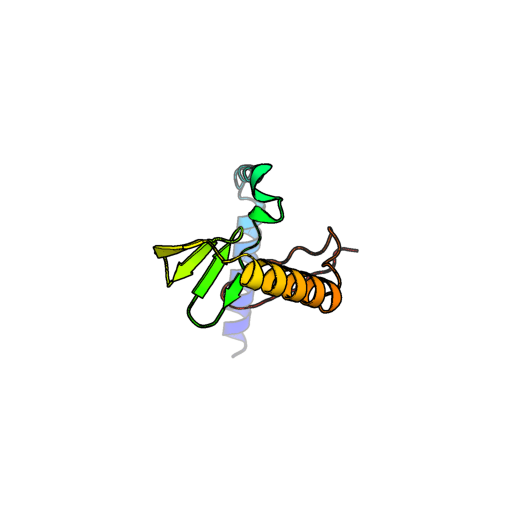 8.829 5.117 5.981 1.00 80.75 82 MET A C 1
ATOM 667 O O . MET A 1 82 ? 9.874 4.807 5.417 1.00 80.75 82 MET A O 1
ATOM 671 N N . ALA A 1 83 ? 8.341 6.361 5.940 1.00 78.69 83 ALA A N 1
ATOM 672 C CA . ALA A 1 83 ? 9.010 7.455 5.232 1.00 78.69 83 ALA A CA 1
ATOM 673 C C . ALA A 1 83 ? 10.359 7.852 5.860 1.00 78.69 83 ALA A C 1
ATOM 675 O O . ALA A 1 83 ? 11.233 8.353 5.162 1.00 78.69 83 ALA A O 1
ATOM 676 N N . SER A 1 84 ? 10.533 7.651 7.170 1.00 75.88 84 SER A N 1
ATOM 677 C CA . SER A 1 84 ? 11.808 7.895 7.858 1.00 75.88 84 SER A CA 1
ATOM 678 C C . SER A 1 84 ? 12.791 6.725 7.738 1.00 75.88 84 SER A C 1
ATOM 680 O O . SER A 1 84 ? 13.998 6.940 7.687 1.00 75.88 84 SER A O 1
ATOM 682 N N . ALA A 1 85 ? 12.278 5.493 7.675 1.00 67.31 85 ALA A N 1
ATOM 683 C CA . ALA A 1 85 ? 13.066 4.267 7.591 1.00 67.31 85 ALA A CA 1
ATOM 684 C C . ALA A 1 85 ? 13.522 3.960 6.158 1.00 67.31 85 ALA A C 1
ATOM 686 O O . ALA A 1 85 ? 14.578 3.363 5.960 1.00 67.31 85 ALA A O 1
ATOM 687 N N . MET A 1 86 ? 12.744 4.375 5.157 1.00 57.19 86 MET A N 1
ATOM 688 C CA . MET A 1 86 ? 13.136 4.341 3.754 1.00 57.19 86 MET A CA 1
ATOM 689 C C . MET A 1 86 ? 13.516 5.764 3.341 1.00 57.19 86 MET A C 1
ATOM 691 O O . MET A 1 86 ? 12.608 6.574 3.144 1.00 57.19 86 MET A O 1
ATOM 695 N N . PRO A 1 87 ? 14.813 6.110 3.201 1.00 54.34 87 PRO A N 1
ATOM 696 C CA . PRO A 1 87 ? 15.168 7.370 2.564 1.00 54.34 87 PRO A CA 1
ATOM 697 C C . PRO A 1 87 ? 14.468 7.396 1.207 1.00 54.34 87 PRO A C 1
ATOM 699 O O . PRO A 1 87 ? 14.517 6.407 0.470 1.00 54.34 87 PRO A O 1
ATOM 702 N N . ALA A 1 88 ? 13.742 8.484 0.934 1.00 49.12 88 ALA A N 1
ATOM 703 C CA . ALA A 1 88 ? 12.995 8.643 -0.302 1.00 49.12 88 ALA A CA 1
ATOM 704 C C . ALA A 1 88 ? 13.886 8.199 -1.472 1.00 49.12 88 ALA A C 1
ATOM 706 O O . ALA A 1 88 ? 15.008 8.707 -1.576 1.00 49.12 88 ALA A O 1
ATOM 707 N N . PRO A 1 89 ? 13.449 7.261 -2.336 1.00 51.00 89 PRO A N 1
ATOM 708 C CA . PRO A 1 89 ? 14.147 7.072 -3.590 1.00 51.00 89 PRO A CA 1
ATOM 709 C C . PRO A 1 89 ? 14.170 8.456 -4.232 1.00 51.00 89 PRO A C 1
ATOM 711 O O . PRO A 1 89 ? 13.113 9.070 -4.413 1.00 51.00 89 PRO A O 1
ATOM 714 N N . ASN A 1 90 ? 15.375 8.989 -4.466 1.00 45.09 90 ASN A N 1
ATOM 715 C CA . ASN A 1 90 ? 15.556 10.248 -5.180 1.00 45.09 90 ASN A CA 1
ATOM 716 C C . ASN A 1 90 ? 14.591 10.249 -6.378 1.00 45.09 90 ASN A C 1
ATOM 718 O O . ASN A 1 90 ? 14.366 9.185 -6.955 1.00 45.09 90 ASN A O 1
ATOM 722 N N . PRO A 1 91 ? 14.042 11.385 -6.828 1.00 52.59 91 PRO A N 1
ATOM 723 C CA . PRO A 1 91 ? 13.161 11.404 -8.002 1.00 52.59 91 PRO A CA 1
ATOM 724 C C . PRO A 1 91 ? 13.805 10.820 -9.286 1.00 52.59 91 PRO A C 1
ATOM 726 O O . PRO A 1 91 ? 13.116 10.639 -10.286 1.00 52.59 91 PRO A O 1
ATOM 729 N N . LEU A 1 92 ? 15.106 10.493 -9.259 1.00 47.34 92 LEU A N 1
ATOM 730 C CA . LEU A 1 92 ? 15.854 9.775 -10.299 1.00 47.34 92 LEU A CA 1
ATOM 731 C C . LEU A 1 92 ? 15.900 8.243 -10.129 1.00 47.34 92 LEU A C 1
ATOM 733 O O . LEU A 1 92 ? 16.378 7.541 -11.018 1.00 47.34 92 LEU A O 1
ATOM 737 N N . VAL A 1 93 ? 15.406 7.701 -9.018 1.00 47.69 93 VAL A N 1
ATOM 738 C CA . VAL A 1 93 ? 15.398 6.266 -8.728 1.00 47.69 93 VAL A CA 1
ATOM 739 C C . VAL A 1 93 ? 14.080 5.685 -9.214 1.00 47.69 93 VAL A C 1
ATOM 741 O O . VAL A 1 93 ? 13.031 5.757 -8.572 1.00 47.69 93 VAL A O 1
ATOM 744 N N . LYS A 1 94 ? 14.138 5.099 -10.406 1.00 48.50 94 LYS A N 1
ATOM 745 C CA . LYS A 1 94 ? 13.025 4.357 -10.986 1.00 48.50 94 LYS A CA 1
ATOM 746 C C . LYS A 1 94 ? 12.998 2.965 -10.362 1.00 48.50 94 LYS A C 1
ATOM 748 O O . LYS A 1 94 ? 13.834 2.127 -10.680 1.00 48.50 94 LYS A O 1
ATOM 753 N N . ILE A 1 95 ? 12.023 2.707 -9.496 1.00 51.38 95 ILE A N 1
ATOM 754 C CA . ILE A 1 95 ? 11.722 1.345 -9.047 1.00 51.38 95 ILE A CA 1
ATOM 755 C C . ILE A 1 95 ? 11.002 0.646 -10.199 1.00 51.38 95 ILE A C 1
ATOM 757 O O . ILE A 1 95 ? 9.842 0.944 -10.490 1.00 51.38 95 ILE A O 1
ATOM 761 N N . ILE A 1 96 ? 11.697 -0.254 -10.893 1.00 49.84 96 ILE A N 1
ATOM 762 C CA . ILE A 1 96 ? 11.091 -1.058 -11.954 1.00 49.84 96 ILE A CA 1
ATOM 763 C C . ILE A 1 96 ? 10.698 -2.413 -11.365 1.00 49.84 96 ILE A C 1
ATOM 765 O O . ILE A 1 96 ? 11.553 -3.193 -10.953 1.00 49.84 96 ILE A O 1
ATOM 769 N N . LEU A 1 97 ? 9.394 -2.691 -11.328 1.00 37.22 97 LEU A N 1
ATOM 770 C CA . LEU A 1 97 ? 8.864 -3.996 -10.940 1.00 37.22 97 LEU A CA 1
ATOM 771 C C . LEU A 1 97 ? 8.956 -4.952 -12.136 1.00 37.22 97 LEU A C 1
ATOM 773 O O . LEU A 1 97 ? 8.143 -4.878 -13.056 1.00 37.22 97 LEU A O 1
ATOM 777 N N . PHE A 1 98 ? 9.928 -5.863 -12.117 1.00 41.09 98 PHE A N 1
ATOM 778 C CA . PHE A 1 98 ? 9.941 -7.037 -12.991 1.00 41.09 98 PHE A CA 1
ATOM 779 C C . PHE A 1 98 ? 9.770 -8.291 -12.134 1.00 41.09 98 PHE A C 1
ATOM 781 O O . PHE A 1 98 ? 10.573 -8.512 -11.237 1.00 41.09 98 PHE A O 1
ATOM 788 N N . ASN A 1 99 ? 8.720 -9.083 -12.403 1.00 42.84 99 ASN A N 1
ATOM 789 C CA . ASN A 1 99 ? 8.465 -10.443 -11.891 1.00 42.84 99 ASN A CA 1
ATOM 790 C C . ASN A 1 99 ? 9.309 -10.858 -10.664 1.00 42.84 99 ASN A C 1
ATOM 792 O O . ASN A 1 99 ? 10.280 -11.600 -10.794 1.00 42.84 99 ASN A O 1
ATOM 796 N N . ASN A 1 100 ? 8.902 -10.398 -9.475 1.00 50.09 100 ASN A N 1
ATOM 797 C CA . ASN A 1 100 ? 9.476 -10.747 -8.166 1.00 50.09 100 ASN A CA 1
ATOM 798 C C . ASN A 1 100 ? 10.948 -10.362 -7.907 1.00 50.09 100 ASN A C 1
ATOM 800 O O . ASN A 1 100 ? 11.524 -10.839 -6.931 1.00 50.09 100 ASN A O 1
ATOM 804 N N . PHE A 1 101 ? 11.552 -9.471 -8.699 1.00 46.34 101 PHE A N 1
ATOM 805 C CA . PHE A 1 101 ? 12.883 -8.926 -8.424 1.00 46.34 101 PHE A CA 1
ATOM 806 C C . PHE A 1 101 ? 12.837 -7.399 -8.293 1.00 46.34 101 PHE A C 1
ATOM 808 O O . PHE A 1 101 ? 12.459 -6.685 -9.223 1.00 46.34 101 PHE A O 1
ATOM 815 N N . PHE A 1 102 ? 13.213 -6.895 -7.115 1.00 51.91 102 PHE A N 1
ATOM 816 C CA . PHE A 1 102 ? 13.346 -5.465 -6.848 1.00 51.91 102 PHE A CA 1
ATOM 817 C C . PHE A 1 102 ? 14.749 -5.017 -7.259 1.00 51.91 102 PHE A C 1
ATOM 819 O O . PHE A 1 102 ? 15.732 -5.400 -6.628 1.00 51.91 102 PHE A O 1
ATOM 826 N N . SER A 1 103 ? 14.852 -4.228 -8.329 1.00 37.59 103 SER A N 1
ATOM 827 C CA . SER A 1 103 ? 16.115 -3.616 -8.743 1.00 37.59 103 SER A CA 1
ATOM 828 C C . SER A 1 103 ? 16.043 -2.107 -8.537 1.00 37.59 103 SER A C 1
ATOM 830 O O . SER A 1 103 ? 15.158 -1.439 -9.076 1.00 37.59 103 SER A O 1
ATOM 832 N N . VAL A 1 104 ? 16.968 -1.586 -7.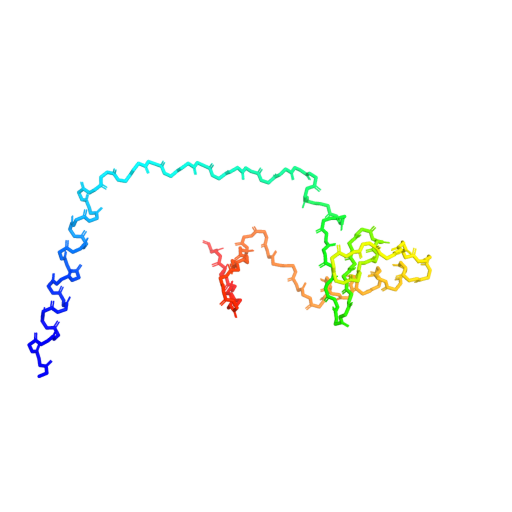728 1.00 45.00 104 VAL A N 1
ATOM 833 C CA . VAL A 1 104 ? 17.200 -0.150 -7.550 1.00 45.00 104 VAL A CA 1
ATOM 834 C C . VAL A 1 104 ? 18.306 0.247 -8.516 1.00 45.00 104 VAL A C 1
ATOM 836 O O . VAL A 1 104 ? 19.433 -0.224 -8.384 1.00 45.00 104 VAL A O 1
ATOM 839 N N . THR A 1 105 ? 17.994 1.096 -9.490 1.00 46.50 105 THR A N 1
ATOM 840 C CA . THR A 1 105 ? 19.001 1.697 -10.373 1.00 46.50 105 THR A CA 1
ATOM 841 C C . THR A 1 105 ? 19.087 3.191 -10.093 1.00 46.50 105 THR A C 1
ATOM 843 O O . THR A 1 105 ? 18.099 3.907 -10.279 1.00 46.50 105 THR A O 1
ATOM 846 N N . GLU A 1 106 ? 20.256 3.653 -9.654 1.00 37.94 106 GLU A N 1
ATOM 847 C CA . GLU A 1 106 ? 20.605 5.074 -9.593 1.00 37.94 106 GLU A CA 1
ATOM 848 C C . GLU A 1 106 ? 21.048 5.550 -10.984 1.00 37.94 106 GLU A C 1
ATOM 850 O O . GLU A 1 106 ? 21.864 4.902 -11.640 1.00 37.94 106 GLU A O 1
ATOM 855 N N . TYR A 1 107 ? 20.496 6.672 -11.445 1.00 47.00 107 TYR A N 1
ATOM 856 C CA . TYR A 1 107 ? 20.967 7.380 -12.636 1.00 47.00 107 TYR A CA 1
ATOM 857 C C . TYR A 1 107 ? 21.839 8.554 -12.174 1.00 47.00 107 TYR A C 1
ATOM 859 O O . TYR A 1 107 ? 21.350 9.405 -11.430 1.00 47.00 107 TYR A O 1
ATOM 867 N N . ASN A 1 108 ? 23.111 8.557 -12.589 1.00 40.28 108 ASN A N 1
ATOM 868 C CA . ASN A 1 108 ? 24.077 9.644 -12.381 1.00 40.28 108 ASN A CA 1
ATOM 869 C C . ASN A 1 108 ? 24.001 10.649 -13.536 1.00 40.28 108 ASN A C 1
ATOM 871 O O . ASN A 1 108 ? 23.909 10.175 -14.694 1.00 40.28 108 ASN A O 1
#

Radius of gyration: 23.18 Å; chains: 1; bounding box: 49×42×57 Å

Sequence (108 aa):
MAEFRKKLDERMNDALRTSQNGTLPPFPSRPMMPKFCFGKDAVLYVFAGCTVQNYKLYIGQKFARELNPEERDELDIFAKQMASAMPAPNPLVKIILFNNFFSVTEYN

Foldseek 3Di:
DVVVVVVVVVVVVVVVVVVVPDPPDPDPDPDDDDPVCPDQQVDWDDDDQWIAGNQFIDGPNHTDGGHDPVVVVVVVVVVVVVCVVDPPLPPQFDFDDDDPDTDTDHDD

InterPro domains:
  IPR010480 Pepsin inhibitor-3-like repeated domain [PF06394] (31-82)
  IPR038412 Pepsin inhibitor-3 domain superfamily [G3DSA:3.30.1120.50] (38-90)
  IPR051901 Protease Inhibitor I33 [PTHR37969] (18-83)

Secondary structure (DSSP, 8-state):
-HHHHHHHHHHHHHHHHHHHH--PPPPPPPPPPPGGGGSGGG-EEE-SS-EEETTEEEETTEEEEEPPHHHHHHHHHHHHHHHHHS----TT-EEEEETTEEEEE---

Organism: NCBI:txid637853